Protein AF-A0A495IUV2-F1 (afdb_monomer_lite)

pLDDT: mean 91.73, std 9.88, range [48.97, 97.06]

Secondary structure (DSSP, 8-state):
-HHHHHHHHHHHS-TTHHHHHHHH-HHHHHHHHHHHHHT--

Organism: NCBI:txid423350

Structure (mmCIF, N/CA/C/O backbone):
data_AF-A0A495IUV2-F1
#
_entry.id   AF-A0A495IUV2-F1
#
loop_
_atom_site.group_PDB
_atom_site.id
_atom_site.type_symbol
_atom_site.label_atom_id
_atom_site.label_alt_id
_atom_site.label_comp_id
_atom_site.label_asym_id
_atom_site.label_entity_id
_atom_site.label_seq_id
_atom_site.pdbx_PDB_ins_code
_atom_site.Cartn_x
_atom_site.Cartn_y
_atom_site.Cartn_z
_atom_site.occupancy
_atom_site.B_iso_or_equiv
_atom_site.auth_seq_id
_atom_site.auth_comp_id
_atom_site.auth_asym_id
_atom_site.auth_atom_id
_atom_site.pdbx_PDB_model_num
ATOM 1 N N . MET A 1 1 ? 0.444 -6.475 -11.158 1.00 85.62 1 MET A N 1
ATOM 2 C CA . MET A 1 1 ? 1.200 -5.532 -10.304 1.00 85.62 1 MET A CA 1
ATOM 3 C C . MET A 1 1 ? 0.397 -5.016 -9.136 1.00 85.62 1 MET A C 1
ATOM 5 O O . MET A 1 1 ? 0.861 -5.196 -8.028 1.00 85.62 1 MET A O 1
ATOM 9 N N . TYR A 1 2 ? -0.788 -4.439 -9.344 1.00 88.19 2 TYR A N 1
ATOM 10 C CA . TYR A 1 2 ? -1.633 -3.993 -8.232 1.00 88.19 2 TYR A CA 1
ATOM 11 C C . TYR A 1 2 ? -1.972 -5.123 -7.240 1.00 88.19 2 TYR A C 1
ATOM 13 O O . TYR A 1 2 ? -1.644 -5.009 -6.067 1.00 88.19 2 TYR A O 1
ATOM 21 N N . GLU A 1 3 ? -2.533 -6.240 -7.716 1.00 91.12 3 GLU A N 1
ATOM 22 C CA . GLU A 1 3 ? -2.880 -7.384 -6.851 1.00 91.12 3 GLU A CA 1
ATOM 23 C C . GLU A 1 3 ? -1.643 -7.992 -6.177 1.00 91.12 3 GLU A C 1
ATOM 25 O O . GLU A 1 3 ? -1.646 -8.171 -4.971 1.00 91.12 3 GLU A O 1
ATOM 30 N N . LEU A 1 4 ? -0.539 -8.171 -6.914 1.00 93.69 4 LEU A N 1
ATOM 31 C CA . LEU A 1 4 ? 0.736 -8.651 -6.356 1.00 93.69 4 LEU A CA 1
ATOM 32 C C . LEU A 1 4 ? 1.314 -7.723 -5.280 1.00 93.69 4 LEU A C 1
ATOM 34 O O . LEU A 1 4 ? 1.938 -8.190 -4.334 1.00 93.69 4 LEU A O 1
ATOM 38 N N . PHE A 1 5 ? 1.137 -6.410 -5.426 1.00 94.50 5 PHE A N 1
ATOM 39 C CA . PHE A 1 5 ? 1.574 -5.441 -4.428 1.00 94.50 5 PHE A CA 1
ATOM 40 C C . PHE A 1 5 ? 0.703 -5.520 -3.171 1.00 94.50 5 PHE A C 1
ATOM 42 O O . PHE A 1 5 ? 1.240 -5.540 -2.069 1.00 94.50 5 PHE A O 1
ATOM 49 N N . ILE A 1 6 ? -0.621 -5.631 -3.328 1.00 94.56 6 ILE A N 1
ATOM 50 C CA . ILE A 1 6 ? -1.551 -5.865 -2.212 1.00 94.56 6 ILE A CA 1
ATOM 51 C C . ILE A 1 6 ? -1.197 -7.175 -1.495 1.00 94.56 6 ILE A C 1
ATOM 53 O O . ILE A 1 6 ? -1.063 -7.179 -0.277 1.00 94.56 6 ILE A O 1
ATOM 57 N N . GLU A 1 7 ? -0.979 -8.264 -2.236 1.00 95.44 7 GLU A N 1
ATOM 58 C CA . GLU A 1 7 ? -0.583 -9.559 -1.672 1.00 95.44 7 GLU A CA 1
ATOM 59 C C . GLU A 1 7 ? 0.761 -9.478 -0.940 1.00 95.44 7 GLU A C 1
ATOM 61 O O . GLU A 1 7 ? 0.884 -9.988 0.172 1.00 95.44 7 GLU A O 1
ATOM 66 N N . LEU A 1 8 ? 1.754 -8.788 -1.509 1.00 94.44 8 LEU A N 1
ATOM 67 C CA . LEU A 1 8 ? 3.043 -8.562 -0.853 1.00 94.44 8 LEU A CA 1
ATOM 68 C C . LEU A 1 8 ? 2.873 -7.803 0.468 1.00 94.44 8 LEU A C 1
ATOM 70 O O . LEU A 1 8 ? 3.457 -8.184 1.482 1.00 94.44 8 LEU A O 1
ATOM 74 N N . LEU A 1 9 ? 2.083 -6.732 0.460 1.00 95.50 9 LEU A N 1
ATOM 75 C CA . LEU A 1 9 ? 1.786 -5.950 1.655 1.00 95.50 9 LEU A CA 1
ATOM 76 C C . LEU A 1 9 ? 1.074 -6.802 2.716 1.00 95.50 9 LEU A C 1
ATOM 78 O O . LEU A 1 9 ? 1.455 -6.768 3.887 1.00 95.50 9 LEU A O 1
ATOM 82 N N . ASP A 1 10 ? 0.118 -7.629 2.307 1.00 96.38 10 ASP A N 1
ATOM 83 C CA . ASP A 1 10 ? -0.582 -8.557 3.195 1.00 96.38 10 ASP A CA 1
ATOM 84 C C . ASP A 1 10 ? 0.344 -9.635 3.784 1.00 96.38 10 ASP A C 1
ATOM 86 O O . ASP A 1 10 ? 0.164 -10.040 4.935 1.00 96.38 10 ASP A O 1
ATOM 90 N N . GLN A 1 11 ? 1.351 -10.090 3.029 1.00 95.88 11 GLN A N 1
ATOM 91 C CA . GLN A 1 11 ? 2.367 -11.032 3.513 1.00 95.88 11 GLN A CA 1
ATOM 92 C C . GLN A 1 11 ? 3.364 -10.393 4.489 1.00 95.88 11 GLN A C 1
ATOM 94 O O . GLN A 1 11 ? 3.837 -11.068 5.404 1.00 95.88 11 GLN A O 1
ATOM 99 N N . LEU A 1 12 ? 3.727 -9.126 4.273 1.00 96.00 12 LEU A N 1
ATOM 100 C CA . LEU A 1 12 ? 4.714 -8.416 5.095 1.00 96.00 12 LEU A CA 1
ATOM 101 C C . LEU A 1 12 ? 4.146 -7.956 6.440 1.00 96.00 12 LEU A C 1
ATOM 103 O O . LEU A 1 12 ? 4.890 -7.878 7.420 1.00 96.00 12 LEU A O 1
ATOM 107 N N . TYR A 1 13 ? 2.852 -7.645 6.481 1.00 95.38 13 TYR A N 1
ATOM 108 C CA . TYR A 1 13 ? 2.193 -7.076 7.650 1.00 95.38 13 TYR A CA 1
ATOM 109 C C . TYR A 1 13 ? 1.122 -8.026 8.198 1.00 95.38 13 TYR A C 1
ATOM 111 O O . TYR A 1 13 ? 1.434 -8.950 8.949 1.00 95.38 13 TYR A O 1
ATOM 119 N N . TRP A 1 14 ? -0.143 -7.800 7.850 1.00 96.75 14 TRP A N 1
ATOM 120 C CA . TRP A 1 14 ? -1.263 -8.671 8.190 1.00 96.75 14 TRP A CA 1
ATOM 121 C C . TRP A 1 14 ? -2.219 -8.773 7.006 1.00 96.75 14 TRP A C 1
ATOM 123 O O . TRP A 1 14 ? -2.267 -7.890 6.153 1.00 96.75 14 TRP A O 1
ATOM 133 N N . ASN A 1 15 ? -3.010 -9.844 6.966 1.00 96.31 15 ASN A N 1
ATOM 134 C CA . ASN A 1 15 ? -3.991 -10.042 5.905 1.00 96.31 15 ASN A CA 1
ATOM 135 C C . ASN A 1 15 ? -5.019 -8.895 5.885 1.00 96.31 15 ASN A C 1
ATOM 137 O O . ASN A 1 15 ? -5.618 -8.591 6.918 1.00 96.31 15 ASN A O 1
ATOM 141 N N . GLY A 1 16 ? -5.206 -8.270 4.720 1.00 95.44 16 GLY A N 1
ATOM 142 C CA . GLY A 1 16 ? -6.038 -7.081 4.534 1.00 95.44 16 GLY A CA 1
ATOM 143 C C . GLY A 1 16 ? -5.305 -5.742 4.685 1.00 95.44 16 GLY A C 1
ATOM 144 O O . GLY A 1 16 ? -5.916 -4.704 4.426 1.00 95.44 16 GLY A O 1
ATOM 145 N N . TYR A 1 17 ? -4.020 -5.730 5.059 1.00 96.38 17 TYR A N 1
ATOM 146 C CA . T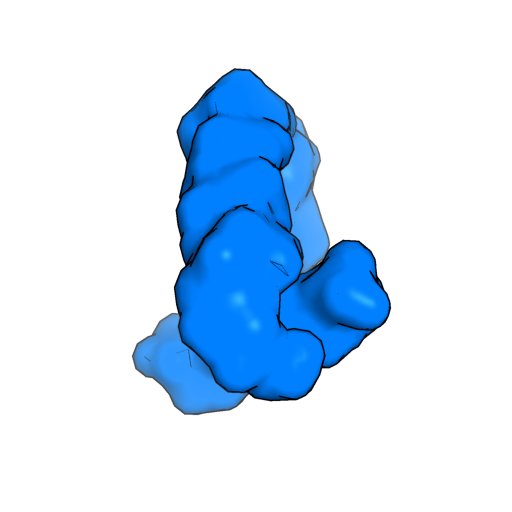YR A 1 17 ? -3.246 -4.494 5.193 1.00 96.38 17 TYR A CA 1
ATOM 147 C C . TYR A 1 17 ? -3.136 -3.718 3.878 1.00 96.38 17 TYR A C 1
ATOM 149 O O . TYR A 1 17 ? -3.270 -2.499 3.882 1.00 96.38 17 TYR A O 1
ATOM 157 N N . GLY A 1 18 ? -2.917 -4.387 2.745 1.00 96.19 18 GLY A N 1
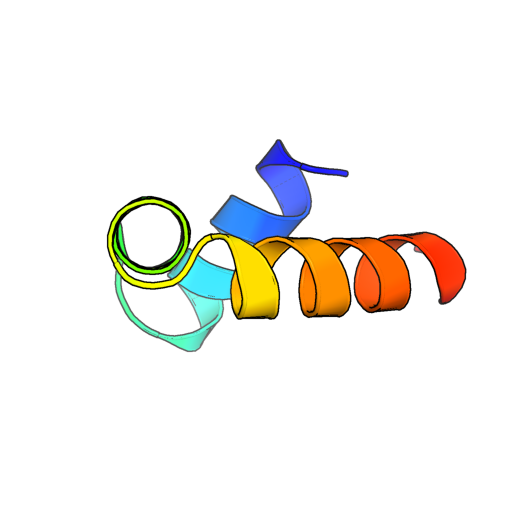ATOM 158 C CA . GLY A 1 18 ? -2.784 -3.724 1.448 1.00 96.19 18 GLY A CA 1
ATOM 159 C C . GLY A 1 18 ? -4.045 -2.948 1.062 1.00 96.19 18 GLY A C 1
ATOM 160 O O . GLY A 1 18 ? -3.949 -1.816 0.583 1.00 96.19 18 GLY A O 1
ATOM 161 N N . VAL A 1 19 ? -5.220 -3.526 1.328 1.00 95.38 19 VAL A N 1
ATOM 162 C CA . VAL A 1 19 ? -6.518 -2.874 1.094 1.00 95.38 19 VAL A CA 1
ATOM 163 C C . VAL A 1 19 ? -6.712 -1.711 2.067 1.00 95.38 19 VAL A C 1
ATOM 165 O O . VAL A 1 19 ? -7.007 -0.597 1.639 1.00 95.38 19 VAL A O 1
ATOM 168 N N . GLU A 1 20 ? -6.456 -1.926 3.359 1.00 97.06 20 GLU A N 1
ATOM 169 C CA . GLU A 1 20 ? -6.553 -0.868 4.371 1.00 97.06 20 GLU A CA 1
ATOM 170 C C . GLU A 1 20 ? -5.606 0.305 4.061 1.00 97.06 20 GLU A C 1
ATOM 172 O O . GLU A 1 20 ? -5.978 1.473 4.188 1.00 97.06 20 GLU A O 1
ATOM 177 N N . PHE A 1 21 ? -4.388 0.021 3.602 1.00 95.88 21 PHE A N 1
ATOM 178 C CA . PHE A 1 21 ? -3.391 1.031 3.260 1.00 95.88 21 PHE A CA 1
ATOM 179 C C . PHE A 1 21 ? -3.814 1.874 2.051 1.00 95.88 21 PHE A C 1
ATOM 181 O O . PHE A 1 21 ? -3.643 3.096 2.060 1.00 95.88 21 PHE A O 1
ATOM 188 N N . GLN A 1 22 ? -4.421 1.252 1.039 1.00 96.00 22 GLN A N 1
ATOM 189 C CA . GLN A 1 22 ? -5.000 1.967 -0.098 1.00 96.00 22 GLN A CA 1
ATOM 190 C C . GLN A 1 22 ? -6.136 2.903 0.342 1.00 96.00 22 GLN A C 1
ATOM 192 O O . GLN A 1 22 ? -6.193 4.049 -0.111 1.00 96.00 22 GLN A O 1
ATOM 197 N N . GLU A 1 23 ? -7.030 2.431 1.215 1.00 96.12 23 GLU A N 1
ATOM 198 C CA . GLU A 1 23 ? -8.188 3.207 1.678 1.00 96.12 23 GLU A CA 1
ATOM 199 C C . GLU A 1 23 ? -7.791 4.353 2.617 1.00 96.12 23 GLU A C 1
ATOM 201 O O . GLU A 1 23 ? -8.358 5.445 2.552 1.00 96.12 23 GLU A O 1
ATOM 206 N N . THR A 1 24 ? -6.794 4.131 3.473 1.00 96.75 24 THR A N 1
ATOM 207 C CA . THR A 1 24 ? -6.347 5.119 4.467 1.00 96.75 24 THR A CA 1
ATOM 208 C C . THR A 1 24 ? -5.339 6.121 3.912 1.00 96.75 24 THR A C 1
ATOM 210 O O . THR A 1 24 ? -5.303 7.265 4.374 1.00 96.75 24 THR A O 1
ATOM 213 N N . ASN A 1 25 ? -4.514 5.733 2.932 1.00 94.50 25 ASN A N 1
ATOM 214 C CA . ASN A 1 25 ? -3.474 6.597 2.375 1.00 94.50 25 ASN A CA 1
ATOM 215 C C . ASN A 1 25 ? -3.172 6.299 0.897 1.00 94.50 25 ASN A C 1
ATOM 217 O O . ASN A 1 25 ? -2.077 5.869 0.524 1.00 94.50 25 ASN A O 1
ATOM 221 N N . LEU A 1 26 ? -4.145 6.616 0.040 1.00 94.75 26 LEU A N 1
ATOM 222 C CA . LEU A 1 26 ? -4.080 6.397 -1.408 1.00 94.75 26 LEU A CA 1
ATOM 223 C C . LEU A 1 26 ? -2.831 7.005 -2.075 1.00 94.75 26 LEU A C 1
ATOM 225 O O . LEU A 1 26 ? -2.288 6.451 -3.029 1.00 94.75 26 LEU A O 1
ATOM 229 N N . ASP A 1 27 ? -2.358 8.146 -1.579 1.00 96.31 27 ASP A N 1
ATOM 230 C CA . ASP A 1 27 ? -1.247 8.890 -2.175 1.00 96.31 27 ASP A CA 1
ATOM 231 C C . ASP A 1 27 ? 0.116 8.227 -1.900 1.00 96.31 27 ASP A C 1
ATOM 233 O O . ASP A 1 27 ? 0.977 8.135 -2.783 1.00 96.31 27 ASP A O 1
ATOM 237 N N . ALA A 1 28 ? 0.312 7.723 -0.677 1.00 94.88 28 ALA A N 1
ATOM 238 C CA . ALA A 1 28 ? 1.479 6.914 -0.330 1.00 94.88 28 ALA A CA 1
ATOM 239 C C . ALA A 1 28 ? 1.420 5.540 -1.008 1.00 94.88 28 ALA A C 1
ATOM 241 O O . ALA A 1 28 ? 2.434 5.078 -1.535 1.00 94.88 28 ALA A O 1
ATOM 242 N N . PHE A 1 29 ? 0.231 4.933 -1.055 1.00 95.50 29 PHE A N 1
ATOM 243 C CA . PHE A 1 29 ? -0.005 3.664 -1.736 1.00 95.50 29 PHE A CA 1
ATOM 244 C C . PHE A 1 29 ? 0.400 3.737 -3.213 1.00 95.50 29 PHE A C 1
ATOM 246 O O . PHE A 1 29 ? 1.213 2.939 -3.672 1.00 95.50 29 PHE A O 1
ATOM 253 N N . ASN A 1 30 ? -0.092 4.738 -3.951 1.00 94.62 30 ASN A N 1
ATOM 254 C CA . ASN A 1 30 ? 0.212 4.889 -5.376 1.00 94.62 30 ASN A CA 1
ATOM 255 C C . ASN A 1 30 ? 1.702 5.141 -5.640 1.00 94.62 30 ASN A C 1
ATOM 257 O O . ASN A 1 30 ? 2.238 4.644 -6.631 1.00 94.62 30 ASN A O 1
ATOM 261 N N . ARG A 1 31 ? 2.387 5.877 -4.755 1.00 95.62 31 ARG A N 1
ATOM 262 C CA . ARG A 1 31 ? 3.840 6.077 -4.852 1.00 95.62 31 ARG A CA 1
ATOM 263 C C . ARG A 1 31 ? 4.599 4.767 -4.680 1.00 95.62 31 ARG A C 1
ATOM 265 O O . ARG A 1 31 ? 5.417 4.437 -5.533 1.00 95.62 31 ARG A O 1
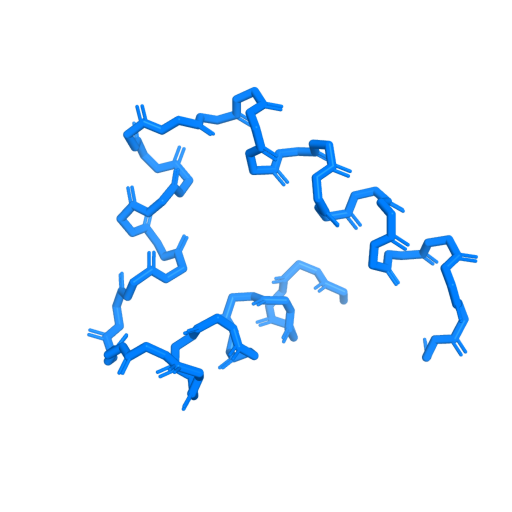ATOM 272 N N . GLN A 1 32 ? 4.286 3.999 -3.641 1.00 94.06 32 GLN A N 1
ATOM 273 C CA . GLN A 1 32 ? 4.947 2.716 -3.406 1.00 94.06 32 GLN A CA 1
ATOM 274 C C . GLN A 1 32 ? 4.613 1.685 -4.488 1.00 94.06 32 GLN A C 1
ATOM 276 O O . GLN A 1 32 ? 5.498 0.956 -4.923 1.00 94.06 32 GLN A O 1
ATOM 281 N N . LEU 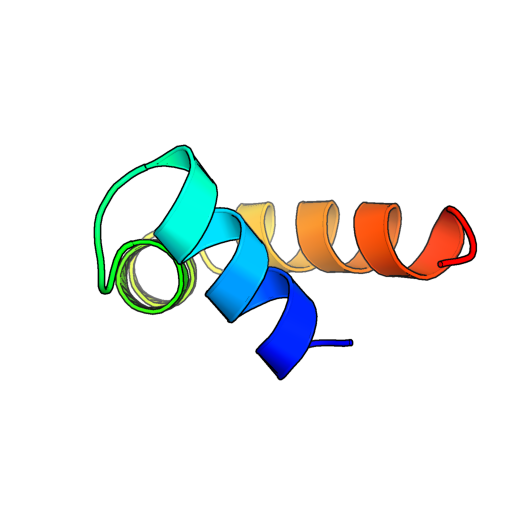A 1 33 ? 3.377 1.668 -4.993 1.00 94.50 33 LEU A N 1
ATOM 282 C CA . LEU A 1 33 ? 2.988 0.818 -6.118 1.00 94.50 33 LEU A CA 1
ATOM 283 C C . LEU A 1 33 ? 3.763 1.176 -7.395 1.00 94.50 33 LEU A C 1
ATOM 285 O O . LEU A 1 33 ? 4.165 0.282 -8.145 1.00 94.50 33 LEU A O 1
ATOM 289 N N . ALA A 1 34 ? 3.982 2.468 -7.653 1.00 94.06 34 ALA A N 1
ATOM 290 C CA . ALA A 1 34 ? 4.790 2.919 -8.780 1.00 94.06 34 ALA A CA 1
ATOM 291 C C . ALA A 1 34 ? 6.258 2.504 -8.613 1.00 94.06 34 ALA A C 1
ATOM 293 O O . ALA A 1 34 ? 6.844 1.987 -9.560 1.00 94.06 34 ALA A O 1
ATOM 294 N N . GLU A 1 35 ? 6.839 2.650 -7.418 1.00 92.38 35 GLU A N 1
ATOM 295 C CA . GLU A 1 35 ? 8.205 2.185 -7.133 1.00 92.38 35 GLU A CA 1
ATOM 296 C C . GLU A 1 35 ? 8.344 0.662 -7.242 1.00 92.38 35 GLU A C 1
ATOM 298 O O . GLU A 1 35 ? 9.319 0.173 -7.817 1.00 92.38 35 GLU A O 1
ATOM 303 N N . PHE A 1 36 ? 7.353 -0.086 -6.759 1.00 90.06 36 PHE A N 1
ATOM 304 C CA . PHE A 1 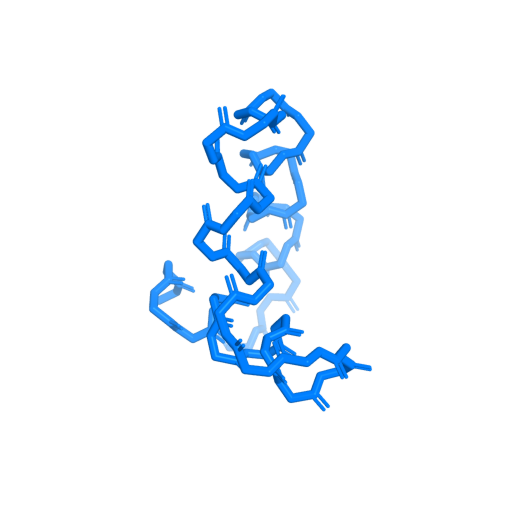36 ? 7.272 -1.537 -6.905 1.00 90.06 36 PHE A CA 1
ATOM 305 C C . PHE A 1 36 ? 7.194 -1.948 -8.382 1.00 90.06 36 PHE A C 1
ATOM 307 O O . PHE A 1 36 ? 7.904 -2.851 -8.815 1.00 90.06 36 PHE A O 1
ATOM 314 N N . SER A 1 37 ? 6.394 -1.232 -9.179 1.00 88.19 37 SER A N 1
ATOM 315 C CA . SER A 1 37 ? 6.238 -1.484 -10.618 1.00 88.19 37 SER A CA 1
ATOM 316 C C . SER A 1 37 ? 7.468 -1.116 -11.441 1.00 88.19 37 SER A C 1
ATOM 318 O O . SER A 1 37 ? 7.752 -1.766 -12.443 1.00 88.19 37 SER A O 1
ATOM 320 N N . ASN A 1 38 ? 8.215 -0.095 -11.026 1.00 87.56 38 ASN A N 1
ATOM 321 C CA . ASN A 1 38 ? 9.387 0.381 -11.758 1.00 87.56 38 ASN A CA 1
ATOM 322 C C . ASN A 1 38 ? 10.656 -0.440 -11.453 1.00 87.56 38 ASN A C 1
ATOM 324 O O . ASN A 1 38 ? 11.596 -0.449 -12.246 1.00 87.56 38 ASN A O 1
ATOM 328 N N . ASN A 1 39 ? 10.684 -1.169 -10.331 1.00 75.12 39 ASN A N 1
ATOM 329 C CA . ASN A 1 39 ? 11.816 -2.015 -9.935 1.00 75.12 39 ASN A CA 1
ATOM 3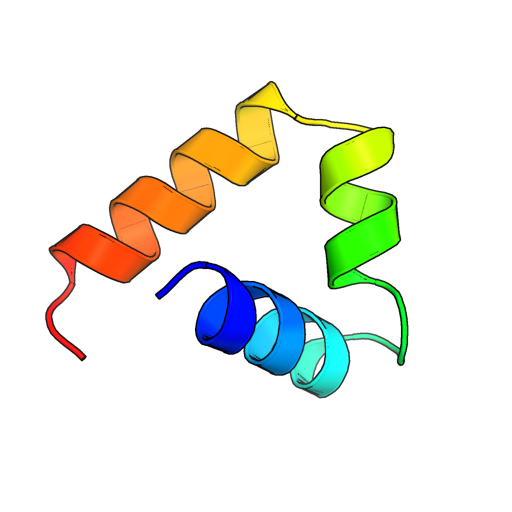30 C C . ASN A 1 39 ? 11.883 -3.393 -10.637 1.00 75.12 39 ASN A C 1
ATOM 332 O O . ASN A 1 39 ? 12.737 -4.191 -10.271 1.00 75.12 39 ASN A O 1
ATOM 336 N N . ASN A 1 40 ? 11.071 -3.655 -11.676 1.00 54.81 40 ASN A N 1
ATOM 337 C CA . ASN A 1 40 ? 11.090 -4.885 -12.497 1.00 54.81 40 ASN A CA 1
ATOM 338 C C . ASN A 1 40 ? 11.120 -6.200 -11.681 1.00 54.81 40 ASN A C 1
ATOM 340 O O . ASN A 1 40 ? 12.121 -6.920 -11.687 1.00 54.81 40 ASN A O 1
ATOM 344 N N . TYR A 1 41 ? 9.995 -6.528 -11.040 1.00 48.97 41 TYR A N 1
ATOM 345 C CA . TYR A 1 41 ? 9.576 -7.926 -10.866 1.00 48.97 41 TYR A CA 1
ATOM 346 C C . TYR A 1 41 ? 8.617 -8.320 -11.990 1.00 48.97 41 TYR A C 1
ATOM 348 O O . TYR A 1 41 ? 7.824 -7.444 -12.409 1.00 48.97 41 TYR A O 1
#

Foldseek 3Di:
DLVVVLVVCCVVDNNCRLVVCCVVPVPVSVVVVVVVVVVPD

Sequence (41 aa):
MYELFIELLDQLYWNGYGVEFQETNLDAFNRQLAEFSNNNY

Radius of gyration: 9.48 Å; chains: 1; bounding box: 20×20×21 Å